Protein AF-A0A382UUM8-F1 (afdb_monomer_lite)

pLDDT: mean 83.71, std 14.8, range [58.16, 98.69]

Foldseek 3Di:
DVVVVVVVVVVVVVVVVVVVPDDPPPLDDQDVVLVVVVVCVVVVNDDPVSNVVSVVVCCVVVSDDD

Secondary structure (DSSP, 8-state):
-HHHHHHHHHHHHHHHHHHHHS----PPPPPHHHHHHHHHHHTTSS-HHHHHHHHHHHHHTTSS--

Radius of gyration: 22.9 Å; chains: 1; bounding box: 67×19×35 Å

Organism: NCBI:txid408172

Sequence (66 aa):
MKKILISSLTVILMTSAISMVLPSVYAAEVPDWIKNNAGWWADGTIDDSSFVSGIEWLISNGIIEV

Structure (mmCIF, N/CA/C/O backbone):
data_AF-A0A382UUM8-F1
#
_entry.id   AF-A0A382UUM8-F1
#
loop_
_atom_site.group_PDB
_atom_site.id
_atom_site.type_symbol
_atom_site.label_atom_id
_atom_site.label_alt_id
_atom_site.label_comp_id
_atom_site.label_asym_id
_atom_site.label_entity_id
_atom_site.label_seq_id
_atom_site.pdbx_PDB_ins_code
_atom_site.Cartn_x
_atom_site.Cartn_y
_atom_site.Cartn_z
_atom_site.occupancy
_atom_site.B_iso_or_equiv
_atom_site.auth_seq_id
_atom_site.auth_comp_id
_atom_site.auth_asym_id
_atom_site.auth_atom_id
_atom_site.pdbx_PDB_model_num
ATOM 1 N N . MET A 1 1 ? -57.857 6.425 16.372 1.00 64.06 1 MET A N 1
ATOM 2 C CA . MET A 1 1 ? -57.124 7.558 15.760 1.00 64.06 1 MET A CA 1
ATOM 3 C C . MET A 1 1 ? -55.812 7.864 16.493 1.00 64.06 1 MET A C 1
ATOM 5 O O . MET A 1 1 ? -54.771 7.644 15.899 1.00 64.06 1 MET A O 1
ATOM 9 N N . LYS A 1 2 ? -55.806 8.232 17.789 1.00 64.06 2 LYS A N 1
ATOM 10 C CA . LYS A 1 2 ? -54.563 8.545 18.544 1.00 64.06 2 LYS A CA 1
ATOM 11 C C . LYS A 1 2 ? -53.508 7.416 18.585 1.00 64.06 2 LYS A C 1
ATOM 13 O O . LYS A 1 2 ? -52.325 7.694 18.474 1.00 64.06 2 LYS A O 1
ATOM 18 N N . LYS A 1 3 ? -53.927 6.146 18.681 1.00 59.22 3 LYS A N 1
ATOM 19 C CA . LYS A 1 3 ? -53.016 4.979 18.735 1.00 59.22 3 LYS A CA 1
ATOM 20 C C . LYS A 1 3 ? -52.231 4.746 17.431 1.00 59.22 3 LYS A C 1
ATOM 22 O O . LYS A 1 3 ? -51.084 4.334 17.490 1.00 59.22 3 LYS A O 1
ATOM 27 N N . ILE A 1 4 ? -52.839 5.069 16.284 1.00 69.38 4 ILE A N 1
ATOM 28 C CA . ILE A 1 4 ? -52.246 4.912 14.941 1.00 69.38 4 ILE A CA 1
ATOM 29 C C . ILE A 1 4 ? -51.154 5.970 14.702 1.00 69.38 4 ILE A C 1
ATOM 31 O O . ILE A 1 4 ? -50.135 5.693 14.077 1.00 69.38 4 ILE A O 1
ATOM 35 N N . LEU A 1 5 ? -51.340 7.169 15.263 1.00 66.50 5 LEU A N 1
ATOM 36 C CA . LEU A 1 5 ? -50.384 8.275 15.165 1.00 66.50 5 LEU A CA 1
ATOM 37 C C . LEU A 1 5 ? -49.106 8.023 15.992 1.00 66.50 5 LEU A C 1
ATOM 39 O O . LEU A 1 5 ? -48.011 8.405 15.593 1.00 66.50 5 LEU A O 1
ATOM 43 N N . ILE A 1 6 ? -49.236 7.349 17.141 1.00 71.19 6 ILE A N 1
ATOM 44 C CA . ILE A 1 6 ? -48.102 7.001 18.018 1.00 71.19 6 ILE A CA 1
ATOM 45 C C . ILE A 1 6 ? -47.278 5.855 17.408 1.00 71.19 6 ILE A C 1
ATOM 47 O O . ILE A 1 6 ? -46.047 5.869 17.475 1.00 71.19 6 ILE A O 1
ATOM 51 N N . SER A 1 7 ? -47.931 4.888 16.753 1.00 71.50 7 SER A N 1
ATOM 52 C CA . SER A 1 7 ? -47.228 3.818 16.037 1.00 71.50 7 SER A CA 1
ATOM 53 C C . SER A 1 7 ? -46.430 4.335 14.837 1.00 71.50 7 SER A C 1
ATOM 55 O O . SER A 1 7 ? -45.308 3.893 14.635 1.00 71.50 7 SER A O 1
ATOM 57 N N . SER A 1 8 ? -46.933 5.310 14.071 1.00 73.00 8 SER A N 1
ATOM 58 C CA . SER A 1 8 ? -46.151 5.872 12.958 1.00 73.00 8 SER A CA 1
ATOM 59 C C . SER A 1 8 ? -44.940 6.675 13.443 1.00 73.00 8 SER A C 1
ATOM 61 O O . SER A 1 8 ? -43.881 6.617 12.829 1.00 73.00 8 SER A O 1
ATOM 63 N N . LEU A 1 9 ? -45.066 7.389 14.567 1.00 76.12 9 LEU A N 1
ATOM 64 C CA . LEU A 1 9 ? -43.976 8.191 15.131 1.00 76.12 9 LEU A CA 1
ATOM 65 C C . LEU A 1 9 ? -42.832 7.325 15.681 1.00 76.12 9 LEU A C 1
ATOM 67 O O . LEU A 1 9 ? -41.660 7.639 15.485 1.00 76.12 9 LEU A O 1
ATOM 71 N N . THR A 1 10 ? -43.172 6.213 16.335 1.00 71.56 10 THR A N 1
ATOM 72 C CA . THR A 1 10 ? -42.181 5.259 16.859 1.00 71.56 10 THR A CA 1
ATOM 73 C C . THR A 1 10 ? -41.462 4.504 15.743 1.00 71.56 10 THR A C 1
ATOM 75 O O . THR A 1 10 ? -40.256 4.298 15.834 1.00 71.56 10 THR A O 1
ATOM 78 N N . VAL A 1 11 ? -42.154 4.168 14.650 1.00 76.25 11 VAL A N 1
ATOM 79 C CA . VAL A 1 11 ? -41.535 3.549 13.466 1.00 76.25 11 VAL A CA 1
ATOM 80 C C . VAL A 1 11 ? -40.539 4.498 12.789 1.00 76.25 11 VAL A C 1
ATOM 82 O O . VAL A 1 11 ? -39.431 4.075 12.473 1.00 76.25 11 VAL A O 1
ATOM 85 N N . ILE A 1 12 ? -40.872 5.786 12.637 1.00 75.38 12 ILE A N 1
ATOM 86 C CA . ILE A 1 12 ? -39.967 6.783 12.035 1.00 75.38 12 ILE A CA 1
ATOM 87 C C . ILE A 1 12 ? -38.683 6.942 12.867 1.00 75.38 12 ILE A C 1
ATOM 89 O O . ILE A 1 12 ? -37.584 6.911 12.310 1.00 75.38 12 ILE A O 1
ATOM 93 N N . LEU A 1 13 ? -38.804 7.025 14.198 1.00 74.44 13 LEU A N 1
ATOM 94 C CA . LEU A 1 13 ? -37.654 7.140 15.103 1.00 74.44 13 LEU A CA 1
ATOM 95 C C . LEU A 1 13 ? -36.749 5.892 15.064 1.00 74.44 13 LEU A C 1
ATOM 97 O O . LEU A 1 13 ? -35.525 6.003 15.125 1.00 74.44 13 LEU A O 1
ATOM 101 N N . MET A 1 14 ? -37.344 4.705 14.913 1.00 71.12 14 MET A N 1
ATOM 102 C CA . MET A 1 14 ? -36.602 3.447 14.777 1.00 71.12 14 MET A CA 1
ATOM 103 C C . MET A 1 14 ? -35.870 3.360 13.432 1.00 71.12 14 MET A C 1
ATOM 105 O O . MET A 1 14 ? -34.726 2.919 13.394 1.00 71.12 14 MET A O 1
ATOM 109 N N . THR A 1 15 ? -36.473 3.831 12.333 1.00 67.12 15 THR A N 1
ATOM 110 C CA . THR A 1 15 ? -35.807 3.832 11.017 1.00 67.12 15 THR A CA 1
ATOM 111 C C . THR A 1 15 ? -34.606 4.777 10.945 1.00 67.12 15 THR A C 1
ATOM 113 O O . THR A 1 15 ? -33.609 4.422 10.324 1.00 67.12 15 THR A O 1
ATOM 116 N N . SER A 1 16 ? -34.638 5.937 11.617 1.00 68.06 16 SER A N 1
ATOM 117 C CA . SER A 1 16 ? -33.482 6.848 11.646 1.00 68.06 16 SER A CA 1
ATOM 118 C C . SER A 1 16 ? -32.322 6.316 12.491 1.00 68.06 16 SER A C 1
ATOM 120 O O . SER A 1 16 ? -31.167 6.611 12.195 1.00 68.06 16 SER A O 1
ATOM 122 N N . ALA A 1 17 ? -32.613 5.521 13.526 1.00 65.62 17 ALA A N 1
ATOM 123 C CA . ALA A 1 17 ? -31.588 4.909 14.368 1.00 65.62 17 ALA A CA 1
ATOM 124 C C . ALA A 1 17 ? -30.778 3.833 13.619 1.00 65.62 17 ALA A C 1
ATOM 126 O O . ALA A 1 17 ? -29.596 3.658 13.902 1.00 65.62 17 ALA A O 1
ATOM 127 N N . ILE A 1 18 ? -31.371 3.161 12.624 1.00 65.06 18 ILE A N 1
ATOM 128 C CA . ILE A 1 18 ? -30.682 2.144 11.809 1.00 65.06 18 ILE A CA 1
ATOM 129 C C . ILE A 1 18 ? -29.501 2.758 11.036 1.00 65.06 18 ILE A C 1
ATOM 131 O O . ILE A 1 18 ? -28.438 2.146 10.967 1.00 65.06 18 ILE A O 1
ATOM 135 N N . SER A 1 19 ? -29.632 3.992 10.538 1.00 64.69 19 SER A N 1
ATOM 136 C CA . SER A 1 19 ? -28.545 4.697 9.838 1.00 64.69 19 SER A CA 1
ATOM 137 C C . SER A 1 19 ? -27.357 5.069 10.737 1.00 64.69 19 SER A C 1
ATOM 139 O O . SER A 1 19 ? -26.275 5.313 10.219 1.00 64.69 19 SER A O 1
ATOM 141 N N . MET A 1 20 ? -27.536 5.118 12.064 1.00 63.44 20 MET A N 1
ATOM 142 C CA . MET A 1 20 ? -26.458 5.380 13.035 1.00 63.44 20 MET A CA 1
ATOM 143 C C . MET A 1 20 ? -25.683 4.119 13.444 1.00 63.44 20 MET A C 1
ATOM 145 O O . MET A 1 20 ? -24.612 4.239 14.030 1.00 63.44 20 MET A O 1
ATOM 149 N N . VAL A 1 21 ? -26.223 2.924 13.179 1.00 65.12 21 VAL A N 1
ATOM 150 C CA . VAL A 1 21 ? -25.619 1.644 13.595 1.00 65.12 21 VAL A CA 1
ATOM 151 C C . VAL A 1 21 ? -24.718 1.054 12.512 1.00 65.12 21 VAL A C 1
AT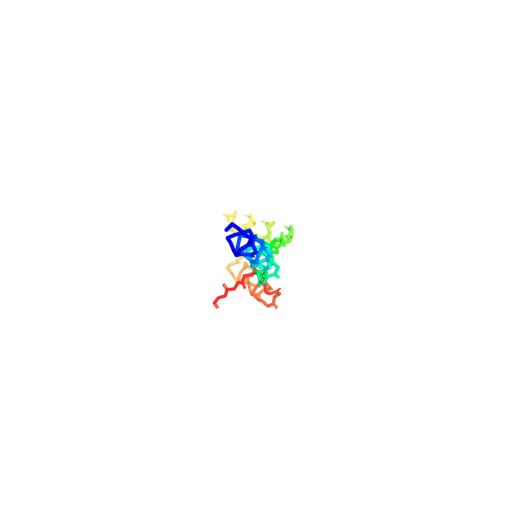OM 153 O O . VAL A 1 21 ? -23.825 0.270 12.826 1.00 65.12 21 VAL A O 1
ATOM 156 N N . LEU A 1 22 ? -24.910 1.432 11.245 1.00 64.38 22 LEU A N 1
ATOM 157 C CA . LEU A 1 22 ? -24.006 0.995 10.189 1.00 64.38 22 LEU A CA 1
ATOM 158 C C . LEU A 1 22 ? -22.675 1.738 10.351 1.00 64.38 22 LEU A C 1
ATOM 160 O O . LEU A 1 22 ? -22.684 2.972 10.291 1.00 64.38 22 LEU A O 1
ATOM 164 N N . PRO A 1 23 ? -21.539 1.038 10.548 1.00 64.31 23 PRO A N 1
ATOM 165 C CA . PRO A 1 23 ? -20.247 1.686 10.411 1.00 64.31 23 PRO A CA 1
ATOM 166 C C . PRO A 1 23 ? -20.239 2.352 9.039 1.00 64.31 23 PRO A C 1
ATOM 168 O O . PRO A 1 23 ? -20.612 1.741 8.033 1.00 64.31 23 PRO A O 1
ATOM 171 N N . SER A 1 24 ? -19.922 3.644 9.014 1.00 59.12 24 SER A N 1
ATOM 172 C CA . SER A 1 24 ? -19.819 4.367 7.764 1.00 59.12 24 SER A CA 1
ATOM 173 C C . SER A 1 24 ? -18.775 3.647 6.919 1.00 59.12 24 SER A C 1
ATOM 175 O O . SER A 1 24 ? -17.602 3.586 7.277 1.00 59.12 24 SER A O 1
ATOM 177 N N . VAL A 1 25 ? -19.208 3.065 5.801 1.00 58.16 25 VAL A N 1
ATOM 178 C CA . VAL A 1 25 ? -18.305 2.483 4.804 1.00 58.16 25 VAL A CA 1
ATOM 179 C C . VAL A 1 25 ? -17.672 3.646 4.038 1.00 58.16 25 VAL A C 1
ATOM 181 O O . VAL A 1 25 ? -17.890 3.834 2.846 1.00 58.16 25 VAL A O 1
ATOM 184 N N . TYR A 1 26 ? -16.937 4.505 4.742 1.00 58.69 26 TYR A N 1
ATOM 185 C CA . TYR A 1 26 ? -15.909 5.293 4.092 1.00 58.69 26 TYR A CA 1
ATOM 186 C C . TYR A 1 26 ? -14.823 4.289 3.745 1.00 58.69 26 TYR A C 1
ATOM 188 O O . TYR A 1 26 ? -14.092 3.842 4.625 1.00 58.69 26 TYR A O 1
ATOM 196 N N . ALA A 1 27 ? -14.776 3.880 2.476 1.00 65.56 27 ALA A N 1
ATOM 197 C CA . ALA A 1 27 ? -13.635 3.141 1.965 1.00 65.56 27 ALA A CA 1
ATOM 198 C C . ALA A 1 27 ? -12.390 3.960 2.317 1.00 65.56 27 ALA A C 1
ATOM 200 O O . ALA A 1 27 ? -12.283 5.122 1.912 1.00 65.56 27 ALA A O 1
ATOM 201 N N . ALA A 1 28 ? -11.515 3.394 3.145 1.00 75.44 28 ALA A N 1
ATOM 202 C CA . ALA A 1 28 ? -10.289 4.069 3.513 1.00 75.44 28 ALA A CA 1
ATOM 203 C C . ALA A 1 28 ? -9.509 4.366 2.224 1.00 75.44 28 ALA A C 1
ATOM 205 O O . ALA A 1 28 ? -9.387 3.515 1.339 1.00 75.44 28 ALA A O 1
ATOM 206 N N . GLU A 1 29 ? -9.074 5.613 2.070 1.00 87.88 29 GLU A N 1
ATOM 207 C CA . GLU A 1 29 ? -8.465 6.053 0.823 1.00 87.88 29 GLU A CA 1
ATOM 208 C C . GLU A 1 29 ? -7.114 5.356 0.630 1.00 87.88 29 GLU A C 1
ATOM 210 O O . GLU A 1 29 ? -6.244 5.397 1.502 1.00 87.88 29 GLU A O 1
ATOM 215 N N . VAL A 1 30 ? -6.933 4.715 -0.527 1.00 93.56 30 VAL A N 1
ATOM 216 C CA . VAL A 1 30 ? -5.651 4.108 -0.895 1.00 93.56 30 VAL A CA 1
ATOM 217 C C . VAL A 1 30 ? -4.608 5.225 -1.051 1.00 93.56 30 VAL A C 1
ATOM 219 O O . VAL A 1 30 ? -4.827 6.132 -1.861 1.00 93.56 30 VAL A O 1
ATOM 222 N N . PRO A 1 31 ? -3.466 5.173 -0.342 1.00 95.25 31 PRO A N 1
ATOM 223 C CA . PRO A 1 31 ? -2.425 6.187 -0.462 1.00 95.25 31 PRO A CA 1
ATOM 224 C C . PRO A 1 31 ? -1.807 6.249 -1.860 1.00 95.25 31 PRO A C 1
ATOM 226 O O . PRO A 1 31 ? -1.622 5.229 -2.527 1.00 95.25 31 PRO A O 1
ATOM 229 N N . ASP A 1 32 ? -1.385 7.442 -2.275 1.00 96.88 32 ASP A N 1
ATOM 230 C CA . ASP A 1 32 ? -0.832 7.663 -3.617 1.00 96.88 32 ASP A CA 1
ATOM 231 C C . ASP A 1 32 ? 0.454 6.879 -3.891 1.00 96.88 32 ASP A C 1
ATOM 233 O O . ASP A 1 32 ? 0.668 6.421 -5.011 1.00 96.88 32 ASP A O 1
ATOM 237 N N . TRP A 1 33 ? 1.289 6.646 -2.877 1.00 96.69 33 TRP A N 1
ATOM 238 C CA . TRP A 1 33 ? 2.496 5.835 -3.048 1.00 96.69 33 TRP A CA 1
ATOM 239 C C . TRP A 1 33 ? 2.170 4.382 -3.433 1.00 96.69 33 TRP A C 1
ATOM 241 O O . TRP A 1 33 ? 2.909 3.780 -4.205 1.00 96.69 33 TRP A O 1
ATOM 251 N N . ILE A 1 34 ? 1.035 3.839 -2.975 1.00 97.50 34 ILE A N 1
ATOM 252 C CA . ILE A 1 34 ? 0.582 2.493 -3.357 1.00 97.50 34 ILE A CA 1
ATOM 253 C C . ILE A 1 34 ? 0.068 2.489 -4.791 1.00 97.50 34 ILE A C 1
ATOM 255 O O . ILE A 1 34 ? 0.380 1.574 -5.551 1.00 97.50 34 ILE A O 1
ATOM 259 N N . LYS A 1 35 ? -0.664 3.536 -5.191 1.00 96.88 35 LYS A N 1
ATOM 260 C CA . LYS A 1 35 ? -1.108 3.713 -6.583 1.00 96.88 35 LYS A CA 1
ATOM 261 C C . LYS A 1 35 ? 0.093 3.794 -7.533 1.00 96.88 35 LYS A C 1
ATOM 263 O O . LYS A 1 35 ? 0.089 3.148 -8.577 1.00 96.88 35 LYS A O 1
ATOM 268 N N . ASN A 1 36 ? 1.139 4.527 -7.147 1.00 98.00 36 ASN A N 1
ATOM 269 C CA . ASN A 1 36 ? 2.375 4.637 -7.924 1.00 98.00 36 ASN A CA 1
ATOM 270 C C . ASN A 1 36 ? 3.109 3.295 -8.019 1.00 98.00 36 ASN A C 1
ATOM 272 O O . ASN A 1 36 ? 3.483 2.894 -9.118 1.00 98.00 36 ASN A O 1
ATOM 276 N N . ASN A 1 37 ? 3.246 2.566 -6.905 1.00 98.06 37 ASN A N 1
ATOM 277 C CA . ASN A 1 37 ? 3.840 1.228 -6.910 1.00 98.06 37 ASN A CA 1
ATOM 278 C C . ASN A 1 37 ? 3.063 0.260 -7.813 1.00 98.06 37 ASN A C 1
ATOM 280 O O . ASN A 1 37 ? 3.682 -0.525 -8.522 1.00 98.06 37 ASN A O 1
ATOM 284 N N . ALA A 1 38 ? 1.729 0.333 -7.839 1.00 98.31 38 ALA A N 1
ATOM 285 C CA . ALA A 1 38 ? 0.914 -0.478 -8.744 1.00 98.31 38 ALA A CA 1
ATOM 286 C C . ALA A 1 38 ? 1.192 -0.155 -10.222 1.00 98.31 38 ALA A C 1
ATOM 288 O O . ALA A 1 38 ? 1.299 -1.068 -11.038 1.00 98.31 38 ALA A O 1
ATOM 289 N N . GLY A 1 39 ? 1.3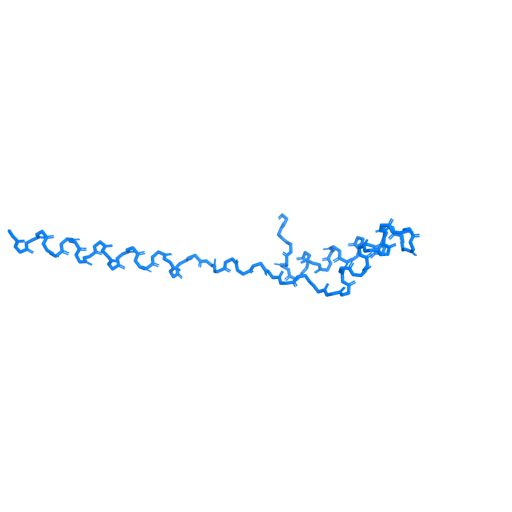59 1.130 -10.559 1.00 98.50 39 GLY A N 1
ATOM 290 C CA . GLY A 1 39 ? 1.787 1.553 -11.895 1.00 98.50 39 GLY A CA 1
ATOM 291 C C . GLY A 1 39 ? 3.170 1.009 -12.255 1.00 98.50 39 GLY A C 1
ATOM 292 O O . GLY A 1 39 ? 3.336 0.375 -13.290 1.00 98.50 39 GLY A O 1
ATOM 293 N N . TRP A 1 40 ? 4.149 1.160 -11.361 1.00 98.69 40 TRP A N 1
ATOM 294 C CA . TRP A 1 40 ? 5.499 0.630 -11.571 1.00 98.69 40 TRP A CA 1
ATOM 295 C C . TRP A 1 40 ? 5.541 -0.892 -11.683 1.00 98.69 40 TRP A C 1
ATOM 297 O O . TRP A 1 40 ? 6.350 -1.418 -12.441 1.00 98.69 40 TRP A O 1
ATOM 307 N N . TRP A 1 41 ? 4.688 -1.603 -10.950 1.00 98.62 41 TRP A N 1
ATOM 308 C CA . TRP A 1 41 ? 4.566 -3.053 -11.061 1.00 98.62 41 TRP A CA 1
ATOM 309 C C . TRP A 1 41 ? 3.984 -3.454 -12.420 1.00 98.62 41 TRP A C 1
ATOM 311 O O . TRP A 1 41 ? 4.539 -4.318 -13.093 1.00 98.62 41 TRP A O 1
ATOM 321 N N . ALA A 1 42 ? 2.930 -2.767 -12.873 1.00 98.44 42 ALA A N 1
ATOM 322 C CA . ALA A 1 42 ? 2.339 -2.998 -14.191 1.00 98.44 42 ALA A CA 1
ATOM 323 C C . ALA A 1 42 ? 3.329 -2.723 -15.337 1.00 98.44 42 ALA A C 1
ATOM 325 O O . ALA A 1 42 ? 3.330 -3.438 -16.339 1.00 98.44 42 ALA A O 1
ATOM 326 N N . ASP A 1 43 ? 4.204 -1.734 -15.159 1.00 98.44 43 ASP A N 1
ATOM 327 C CA . ASP A 1 43 ? 5.267 -1.394 -16.106 1.00 98.44 43 ASP A CA 1
ATOM 328 C C . ASP A 1 43 ? 6.508 -2.308 -15.986 1.00 98.44 43 ASP A C 1
ATOM 330 O O . ASP A 1 43 ? 7.470 -2.145 -16.737 1.00 98.44 43 ASP A O 1
ATOM 334 N N . GLY A 1 44 ? 6.535 -3.253 -15.037 1.00 98.31 44 GLY A N 1
ATOM 335 C CA . GLY A 1 44 ? 7.678 -4.143 -14.786 1.00 98.31 44 GLY A CA 1
ATOM 336 C C . GLY A 1 44 ? 8.908 -3.448 -14.186 1.00 98.31 44 GLY A C 1
ATOM 337 O O . GLY A 1 44 ? 10.017 -3.974 -14.253 1.00 98.31 44 GLY A O 1
ATOM 338 N N . THR A 1 45 ? 8.728 -2.253 -13.622 1.00 98.56 45 THR A N 1
ATOM 339 C CA . THR A 1 45 ? 9.786 -1.447 -12.992 1.00 98.56 45 THR A CA 1
ATOM 340 C C . THR A 1 45 ? 10.121 -1.934 -11.582 1.00 98.56 45 THR A C 1
ATOM 342 O O . THR A 1 45 ? 11.272 -1.834 -11.158 1.00 98.56 45 THR A O 1
ATOM 345 N N . ILE A 1 46 ? 9.133 -2.469 -10.860 1.00 98.31 46 ILE A N 1
ATOM 346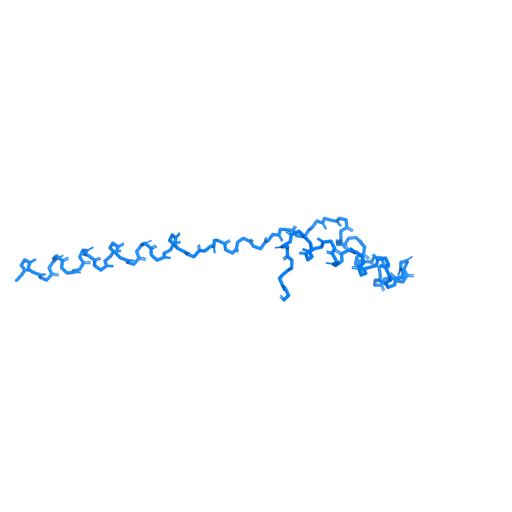 C CA . ILE A 1 46 ? 9.335 -3.146 -9.574 1.00 98.31 46 ILE A CA 1
ATOM 347 C C . ILE A 1 46 ? 8.890 -4.602 -9.666 1.00 98.31 46 ILE A C 1
ATOM 349 O O . ILE A 1 46 ? 8.050 -4.956 -10.492 1.00 98.31 46 ILE A O 1
ATOM 353 N N . ASP A 1 47 ? 9.466 -5.439 -8.811 1.00 98.50 47 ASP A N 1
ATOM 354 C CA . ASP A 1 47 ? 9.164 -6.861 -8.751 1.00 98.50 47 ASP A CA 1
ATOM 355 C C . ASP A 1 47 ? 7.903 -7.156 -7.924 1.00 98.50 47 ASP A C 1
ATOM 357 O O . ASP A 1 47 ? 7.384 -6.310 -7.187 1.00 98.50 47 ASP A O 1
ATOM 361 N N . ASP A 1 48 ? 7.426 -8.397 -8.022 1.00 98.50 48 ASP A N 1
ATOM 362 C CA . ASP A 1 48 ? 6.232 -8.853 -7.307 1.00 98.50 48 ASP A CA 1
ATOM 363 C C . ASP A 1 48 ? 6.367 -8.673 -5.790 1.00 98.50 48 ASP A C 1
ATOM 365 O O . ASP A 1 48 ? 5.398 -8.310 -5.128 1.00 98.50 48 ASP A O 1
ATOM 369 N N . SER A 1 49 ? 7.567 -8.870 -5.228 1.00 98.31 49 SER A N 1
ATOM 370 C CA . SER A 1 49 ? 7.786 -8.735 -3.782 1.00 98.31 49 SER A CA 1
ATOM 371 C C . SER A 1 49 ? 7.599 -7.292 -3.296 1.00 98.31 49 SER A C 1
ATOM 373 O O . SER A 1 49 ? 6.952 -7.056 -2.267 1.00 98.31 49 SER A O 1
ATOM 375 N N . SER A 1 50 ? 8.075 -6.316 -4.076 1.00 97.50 50 SER A N 1
ATOM 376 C CA . SER A 1 50 ? 7.870 -4.891 -3.807 1.00 97.50 50 SER A CA 1
ATOM 377 C C . SER A 1 50 ? 6.396 -4.497 -3.905 1.00 97.50 50 SER A C 1
ATOM 379 O O . SER A 1 50 ? 5.915 -3.702 -3.094 1.00 97.50 50 SER A O 1
ATOM 381 N N . PHE A 1 51 ? 5.655 -5.058 -4.866 1.00 98.19 51 PHE A N 1
ATOM 382 C CA . PHE A 1 51 ? 4.222 -4.796 -5.003 1.00 98.19 51 PHE A CA 1
ATOM 383 C C . PHE A 1 51 ? 3.405 -5.424 -3.865 1.00 98.19 51 PHE A C 1
ATOM 385 O O . PHE A 1 51 ? 2.599 -4.735 -3.236 1.00 98.19 51 PHE A O 1
ATOM 392 N N . VAL A 1 52 ? 3.662 -6.696 -3.542 1.00 98.06 52 VAL A N 1
ATOM 393 C CA . VAL A 1 52 ? 2.998 -7.425 -2.448 1.00 98.06 52 VAL A CA 1
ATOM 394 C C . VAL A 1 52 ? 3.191 -6.716 -1.108 1.00 98.06 52 VAL A C 1
ATOM 396 O O . VAL A 1 52 ? 2.224 -6.580 -0.364 1.00 98.06 52 VAL A O 1
ATOM 399 N N . SER A 1 53 ? 4.375 -6.157 -0.841 1.00 98.00 53 SER A N 1
ATOM 400 C CA . SER A 1 53 ? 4.630 -5.372 0.379 1.00 98.00 53 SER A CA 1
ATOM 401 C C . SER A 1 53 ? 3.673 -4.174 0.528 1.00 98.00 53 SER A C 1
ATOM 403 O O . SER A 1 53 ? 3.269 -3.815 1.635 1.00 98.00 53 SER A O 1
ATOM 405 N N . GLY A 1 54 ? 3.259 -3.555 -0.585 1.00 97.19 54 GLY A N 1
ATOM 406 C CA . GLY A 1 54 ? 2.243 -2.498 -0.576 1.00 97.19 54 GLY A CA 1
ATOM 407 C C . GLY A 1 54 ? 0.849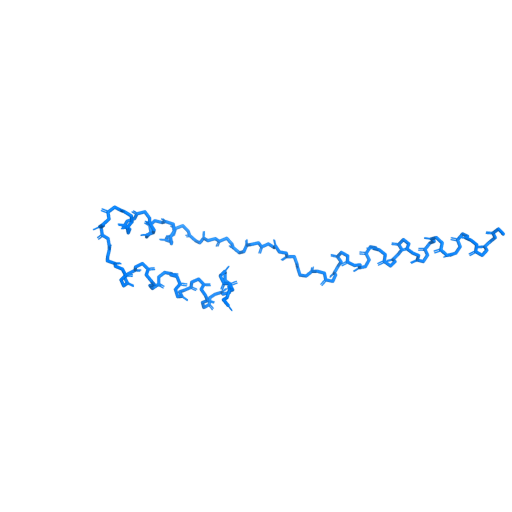 -3.019 -0.211 1.00 97.19 54 GLY A C 1
ATOM 408 O O . GLY A 1 54 ? 0.124 -2.374 0.544 1.00 97.19 54 GLY A O 1
ATOM 409 N N . ILE A 1 55 ? 0.488 -4.211 -0.692 1.00 97.12 55 ILE A N 1
ATOM 410 C CA . ILE A 1 55 ? -0.787 -4.866 -0.365 1.00 97.12 55 ILE A CA 1
ATOM 411 C C . ILE A 1 55 ? -0.822 -5.310 1.103 1.00 97.12 55 ILE A C 1
ATOM 413 O O . ILE A 1 55 ? -1.813 -5.073 1.791 1.00 97.12 55 ILE A O 1
ATOM 417 N N . GLU A 1 56 ? 0.268 -5.878 1.620 1.00 97.38 56 GLU A N 1
ATOM 418 C CA . GLU A 1 56 ? 0.401 -6.235 3.039 1.00 97.38 56 GLU A CA 1
ATOM 419 C C . GLU A 1 56 ? 0.224 -5.015 3.949 1.00 97.38 56 GLU A C 1
ATOM 421 O O . GLU A 1 56 ? -0.424 -5.096 4.998 1.00 97.38 56 GLU A O 1
ATOM 426 N N . TRP A 1 57 ? 0.746 -3.860 3.528 1.00 97.31 57 TRP A N 1
ATOM 427 C CA . TRP A 1 57 ? 0.542 -2.608 4.244 1.00 97.31 57 TRP A CA 1
ATOM 428 C C . TRP A 1 57 ? -0.935 -2.191 4.258 1.00 97.31 57 TRP A C 1
ATOM 430 O O . TRP A 1 57 ? -1.435 -1.793 5.312 1.00 97.31 57 TRP A O 1
ATOM 440 N N . LEU A 1 58 ? -1.658 -2.316 3.135 1.00 95.88 58 LEU A N 1
ATOM 441 C CA . LEU A 1 58 ? -3.099 -2.024 3.076 1.00 95.88 58 LEU A CA 1
ATOM 442 C C . LEU A 1 58 ? -3.908 -2.910 4.028 1.00 95.88 58 LEU A C 1
ATOM 444 O O . LEU A 1 58 ? -4.789 -2.402 4.723 1.00 95.88 58 LEU A O 1
ATOM 448 N N . ILE A 1 59 ? -3.592 -4.206 4.080 1.00 94.56 59 ILE A N 1
ATOM 449 C CA . ILE A 1 59 ? -4.232 -5.165 4.994 1.00 94.56 59 ILE A CA 1
ATOM 450 C C . ILE A 1 59 ? -3.926 -4.785 6.447 1.00 94.56 59 ILE A C 1
ATOM 452 O O . ILE A 1 59 ? -4.828 -4.674 7.273 1.00 94.56 59 ILE A O 1
ATOM 456 N N . SER A 1 60 ? -2.659 -4.500 6.754 1.00 95.56 60 SER A N 1
ATOM 457 C CA . SER A 1 60 ? -2.220 -4.128 8.106 1.00 95.56 60 SER A CA 1
ATOM 458 C C . SER A 1 60 ? -2.859 -2.831 8.616 1.00 95.56 60 SER A C 1
ATOM 460 O O . SER A 1 60 ? -3.008 -2.654 9.822 1.00 95.56 60 SER A O 1
ATOM 462 N N . ASN A 1 61 ? -3.245 -1.926 7.712 1.00 93.81 61 ASN A N 1
ATOM 463 C CA . ASN A 1 61 ? -3.916 -0.668 8.049 1.00 93.81 61 ASN A CA 1
ATOM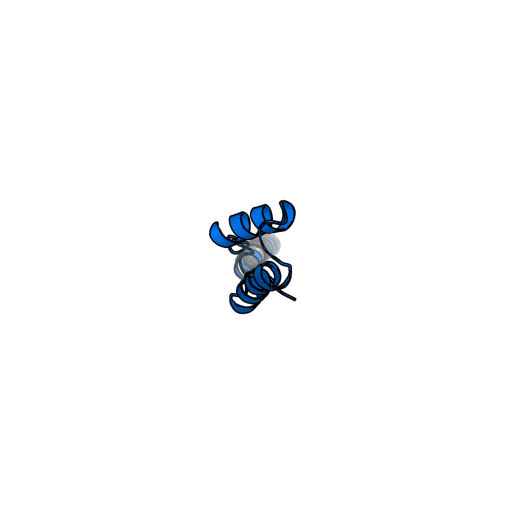 464 C C . ASN A 1 61 ? -5.449 -0.754 7.959 1.00 93.81 61 ASN A C 1
ATOM 466 O O . ASN A 1 61 ? -6.118 0.268 8.098 1.00 93.81 61 ASN A O 1
ATOM 470 N N . GLY A 1 62 ? -6.015 -1.944 7.725 1.00 91.06 62 GLY A N 1
ATOM 471 C CA . GLY A 1 62 ? -7.464 -2.146 7.637 1.00 91.06 62 GLY A CA 1
ATOM 472 C C . GLY A 1 62 ? -8.117 -1.435 6.450 1.00 91.06 62 GLY A C 1
ATOM 473 O O . GLY A 1 62 ? -9.311 -1.153 6.484 1.00 91.06 62 GLY A O 1
ATOM 474 N N . ILE A 1 63 ? -7.336 -1.109 5.416 1.00 91.25 63 ILE A N 1
ATOM 475 C CA . ILE A 1 63 ? -7.845 -0.512 4.175 1.00 91.25 63 ILE A CA 1
ATOM 476 C C . ILE A 1 63 ? -8.401 -1.607 3.261 1.00 91.25 63 ILE A C 1
ATOM 478 O O . ILE A 1 63 ? -9.429 -1.416 2.616 1.00 91.25 63 ILE A O 1
ATOM 482 N N . ILE A 1 64 ? -7.725 -2.759 3.224 1.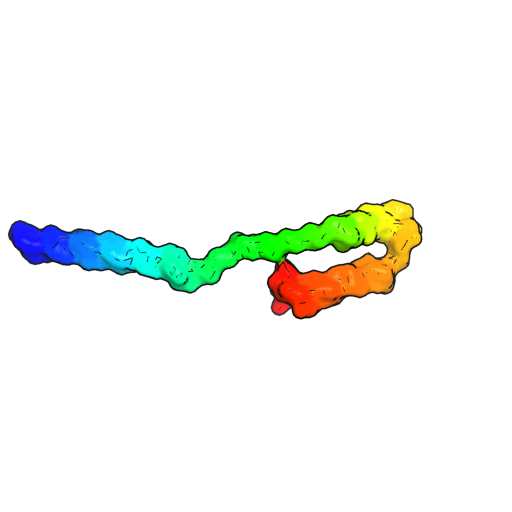00 89.75 64 ILE A N 1
ATOM 483 C CA . ILE A 1 64 ? -8.248 -3.997 2.645 1.00 89.75 64 ILE A CA 1
ATOM 484 C C . ILE A 1 64 ? -8.617 -4.924 3.800 1.00 89.75 64 ILE A C 1
ATOM 486 O O . ILE A 1 64 ? -7.795 -5.187 4.675 1.00 89.75 64 ILE A O 1
ATOM 490 N N . GLU A 1 65 ? -9.843 -5.434 3.769 1.00 85.50 65 GLU A N 1
ATOM 491 C CA . GLU A 1 65 ? -10.306 -6.513 4.637 1.00 85.50 65 GLU A CA 1
ATOM 492 C C . GLU A 1 65 ? -10.212 -7.835 3.857 1.00 85.50 65 GLU A C 1
ATOM 494 O O . GLU A 1 65 ? -10.578 -7.880 2.678 1.00 85.50 65 GLU A O 1
ATOM 499 N N . VAL A 1 66 ? -9.666 -8.879 4.488 1.00 75.81 66 VAL A N 1
ATOM 500 C CA . VAL A 1 66 ? -9.473 -10.224 3.909 1.00 75.81 66 VAL A CA 1
ATOM 501 C C . VAL A 1 66 ? -10.258 -11.279 4.667 1.00 75.81 66 VAL A C 1
ATOM 503 O O . VAL A 1 66 ? -10.358 -11.159 5.908 1.00 75.81 66 VAL A O 1
#